Protein AF-A0A7J6T6U2-F1 (afdb_monomer_lite)

Radius of gyration: 21.39 Å; chains: 1; bounding box: 54×44×53 Å

Organism: Perkinsus olseni (NCBI:txid32597)

Structure (mmCIF, N/CA/C/O backbone):
data_AF-A0A7J6T6U2-F1
#
_entry.id   AF-A0A7J6T6U2-F1
#
loop_
_atom_site.group_PDB
_atom_site.id
_atom_site.type_symbol
_atom_site.label_atom_id
_atom_site.label_alt_id
_atom_site.label_comp_id
_atom_site.label_asym_id
_atom_site.label_entity_id
_atom_site.label_seq_id
_atom_site.pdbx_PDB_ins_code
_atom_site.Cartn_x
_atom_site.Cartn_y
_atom_site.Cartn_z
_atom_site.occupancy
_atom_site.B_iso_or_equiv
_atom_site.auth_seq_id
_atom_site.auth_comp_id
_atom_site.auth_asym_id
_atom_site.auth_atom_id
_atom_site.pdbx_PDB_model_num
ATOM 1 N N . GLY A 1 1 ? 20.648 7.094 -21.012 1.00 34.91 1 GLY A N 1
ATOM 2 C CA . GLY A 1 1 ? 20.828 7.664 -19.663 1.00 34.91 1 GLY A CA 1
ATOM 3 C C . GLY A 1 1 ? 20.315 6.661 -18.660 1.00 34.91 1 GLY A C 1
ATOM 4 O O . GLY A 1 1 ? 19.254 6.102 -18.899 1.00 34.91 1 GLY A O 1
ATOM 5 N N . ILE A 1 2 ? 21.093 6.354 -17.624 1.00 36.03 2 ILE A N 1
ATOM 6 C CA . ILE A 1 2 ? 20.765 5.314 -16.641 1.00 36.03 2 ILE A CA 1
ATOM 7 C C . ILE A 1 2 ? 19.551 5.782 -15.831 1.00 36.03 2 ILE A C 1
ATOM 9 O O . ILE A 1 2 ? 19.594 6.845 -15.214 1.00 36.03 2 ILE A O 1
ATOM 13 N N . SER A 1 3 ? 18.465 5.008 -15.882 1.00 47.00 3 SER A N 1
ATOM 14 C CA . SER A 1 3 ? 17.271 5.208 -15.058 1.00 47.00 3 SER A CA 1
ATOM 15 C C . SER A 1 3 ? 17.678 5.265 -13.586 1.00 47.00 3 SER A C 1
ATOM 17 O O . SER A 1 3 ? 18.299 4.328 -13.084 1.00 47.00 3 SER A O 1
ATOM 19 N N . VAL A 1 4 ? 17.339 6.358 -12.899 1.00 52.88 4 VAL A N 1
ATOM 20 C CA . VAL A 1 4 ? 17.554 6.511 -11.455 1.00 52.88 4 VAL A CA 1
ATOM 21 C C . VAL A 1 4 ? 16.692 5.465 -10.749 1.00 52.88 4 VAL A C 1
ATOM 23 O O . VAL A 1 4 ? 15.473 5.596 -10.675 1.00 52.88 4 VAL A O 1
ATOM 26 N N . MET A 1 5 ? 17.319 4.380 -10.303 1.00 59.22 5 MET A N 1
ATOM 27 C CA . MET A 1 5 ? 16.681 3.359 -9.476 1.00 59.22 5 MET A CA 1
ATOM 28 C C . MET A 1 5 ? 16.641 3.837 -8.011 1.00 59.22 5 MET A C 1
ATOM 30 O O . MET A 1 5 ? 17.634 4.403 -7.548 1.00 59.22 5 MET A O 1
ATOM 34 N N . PRO A 1 6 ? 15.544 3.601 -7.266 1.00 71.06 6 PRO A N 1
ATOM 35 C CA . PRO A 1 6 ? 14.300 2.981 -7.720 1.00 71.06 6 PRO A CA 1
ATOM 36 C C . PRO A 1 6 ? 13.427 3.911 -8.562 1.00 71.06 6 PRO A C 1
ATOM 38 O O . PRO A 1 6 ? 13.258 5.094 -8.253 1.00 71.06 6 PRO A O 1
ATOM 41 N N . PHE A 1 7 ? 12.736 3.324 -9.539 1.00 75.38 7 PHE A N 1
ATOM 42 C CA . PHE A 1 7 ? 11.584 3.993 -10.133 1.00 75.38 7 PHE A CA 1
ATOM 43 C C . PHE A 1 7 ? 10.516 4.209 -9.053 1.00 75.38 7 PHE A C 1
ATOM 45 O O . PHE A 1 7 ? 10.115 3.265 -8.372 1.00 75.38 7 PHE A O 1
ATOM 52 N N . THR A 1 8 ? 10.035 5.441 -8.908 1.00 82.38 8 THR A N 1
ATOM 53 C CA . THR A 1 8 ? 9.029 5.800 -7.903 1.00 82.38 8 THR A CA 1
ATOM 54 C C . THR A 1 8 ? 7.764 6.292 -8.586 1.00 82.38 8 THR A C 1
ATOM 56 O O . THR A 1 8 ? 7.797 7.254 -9.354 1.00 82.38 8 THR A O 1
ATOM 59 N N . GLU A 1 9 ? 6.635 5.642 -8.308 1.00 83.19 9 GLU A N 1
ATOM 60 C CA . GLU A 1 9 ? 5.347 6.111 -8.797 1.00 83.19 9 GLU A CA 1
ATOM 61 C C . GLU A 1 9 ? 4.959 7.452 -8.158 1.00 83.19 9 GLU A C 1
ATOM 63 O O . GLU A 1 9 ? 5.194 7.677 -6.966 1.00 83.19 9 GLU A O 1
ATOM 68 N N . PRO A 1 10 ? 4.329 8.358 -8.927 1.00 83.94 10 PRO A N 1
ATOM 69 C CA . PRO A 1 10 ? 3.865 9.622 -8.386 1.00 83.94 10 PRO A CA 1
ATOM 70 C C . PRO A 1 10 ? 2.787 9.380 -7.329 1.00 83.94 10 PRO A C 1
ATOM 72 O O . PRO A 1 10 ? 1.773 8.717 -7.568 1.00 83.94 10 PRO A O 1
ATOM 75 N N . ARG A 1 11 ? 2.986 9.983 -6.158 1.00 86.62 11 ARG A N 1
ATOM 76 C CA . ARG A 1 11 ? 2.027 9.922 -5.060 1.00 86.62 11 ARG A CA 1
ATOM 77 C C . ARG A 1 11 ? 0.761 10.705 -5.419 1.00 86.62 11 ARG A C 1
ATOM 79 O O . ARG A 1 11 ? 0.813 11.881 -5.778 1.00 86.62 11 ARG A O 1
ATOM 86 N N . ARG A 1 12 ? -0.402 10.072 -5.284 1.00 88.25 12 ARG A N 1
ATOM 87 C CA . ARG A 1 12 ? -1.716 10.707 -5.431 1.00 88.25 12 ARG A CA 1
ATOM 88 C C . ARG A 1 12 ? -1.906 11.727 -4.311 1.00 88.25 12 ARG A C 1
ATOM 90 O O . ARG A 1 12 ? -1.515 11.487 -3.168 1.00 88.25 12 ARG A O 1
ATOM 97 N N . LYS A 1 13 ? -2.576 12.841 -4.613 1.00 89.81 13 LYS A N 1
ATOM 98 C CA . LYS A 1 13 ? -2.992 13.809 -3.589 1.00 89.81 13 LYS A CA 1
ATOM 99 C C . LYS A 1 13 ? -3.965 13.135 -2.614 1.00 89.81 13 LYS A C 1
ATOM 101 O O . LYS A 1 13 ? -4.905 12.457 -3.032 1.00 89.81 13 LYS A O 1
ATOM 106 N N . ARG A 1 14 ? -3.726 13.298 -1.311 1.00 90.81 14 ARG A N 1
ATOM 107 C CA . ARG A 1 14 ? -4.543 12.736 -0.224 1.00 90.81 14 ARG A CA 1
ATOM 108 C C . ARG A 1 14 ? -4.785 13.801 0.832 1.00 90.81 14 ARG A C 1
ATOM 110 O O . ARG A 1 14 ? -3.904 14.611 1.085 1.00 90.81 14 ARG A O 1
ATOM 117 N N . ASN A 1 15 ? -5.952 13.760 1.469 1.00 91.38 15 ASN A N 1
ATOM 118 C CA . ASN A 1 15 ? -6.164 14.494 2.711 1.00 91.38 15 ASN A CA 1
ATOM 119 C C . ASN A 1 15 ? -5.543 13.730 3.894 1.00 91.38 15 ASN A C 1
ATOM 121 O O . ASN A 1 15 ? -5.267 12.528 3.808 1.00 91.38 15 ASN A O 1
ATOM 125 N N . ARG A 1 16 ? -5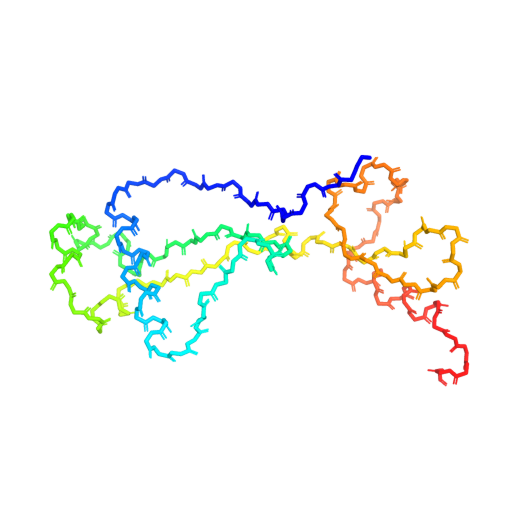.358 14.429 5.015 1.00 92.12 16 ARG A N 1
ATOM 126 C CA . ARG A 1 16 ? -4.715 13.885 6.216 1.00 92.12 16 ARG A CA 1
ATOM 127 C C . ARG A 1 16 ? -5.426 12.648 6.774 1.00 92.12 16 ARG A C 1
ATOM 129 O O . ARG A 1 16 ? -4.778 11.671 7.130 1.00 92.12 16 ARG A O 1
ATOM 136 N N . THR A 1 17 ? -6.756 12.651 6.762 1.00 92.44 17 THR A N 1
ATOM 137 C CA . THR A 1 17 ? -7.605 11.518 7.158 1.00 92.44 17 THR A CA 1
ATOM 138 C C . THR A 1 17 ? -7.229 10.228 6.416 1.00 92.44 17 THR A C 1
ATOM 140 O O . THR A 1 17 ? -7.027 9.183 7.033 1.00 92.44 17 THR A O 1
ATOM 143 N N . ARG A 1 18 ? -7.052 10.291 5.087 1.00 92.50 18 ARG A N 1
ATOM 144 C CA . ARG A 1 18 ? -6.645 9.124 4.285 1.00 92.50 18 ARG A CA 1
ATOM 145 C C . ARG A 1 18 ? -5.212 8.686 4.564 1.00 92.50 18 ARG A C 1
ATOM 147 O O . ARG A 1 18 ? -4.938 7.492 4.497 1.00 92.50 18 ARG A O 1
ATOM 154 N N . GLU A 1 19 ? -4.303 9.614 4.852 1.00 94.50 19 GLU A N 1
ATOM 155 C CA . GLU A 1 19 ? -2.930 9.265 5.239 1.00 94.50 19 GLU A CA 1
ATOM 156 C C . GLU A 1 19 ? -2.905 8.465 6.542 1.00 94.50 19 GLU A C 1
ATOM 158 O O . GLU A 1 19 ? -2.258 7.421 6.603 1.00 94.50 19 GLU A O 1
ATOM 163 N N . ILE A 1 20 ? -3.663 8.911 7.548 1.00 95.12 20 ILE A N 1
ATOM 164 C CA . ILE A 1 20 ? -3.779 8.230 8.843 1.00 95.12 20 ILE A CA 1
ATOM 165 C C . ILE A 1 20 ? -4.368 6.828 8.654 1.00 95.12 20 ILE A C 1
ATOM 167 O O . ILE A 1 20 ? -3.820 5.859 9.177 1.00 95.12 20 ILE A O 1
ATOM 171 N N . ALA A 1 21 ? -5.431 6.692 7.854 1.00 95.19 21 ALA A N 1
ATOM 172 C CA . ALA A 1 21 ? -6.041 5.393 7.564 1.00 95.19 21 ALA A CA 1
ATOM 173 C C . ALA A 1 21 ? -5.060 4.414 6.897 1.00 95.19 21 ALA A C 1
ATOM 175 O O . ALA A 1 21 ? -4.994 3.243 7.278 1.00 95.19 21 ALA A O 1
ATOM 176 N N . ILE A 1 22 ? -4.278 4.889 5.918 1.00 95.62 22 ILE A N 1
ATOM 177 C CA . ILE A 1 22 ? -3.232 4.086 5.268 1.00 95.62 22 ILE A CA 1
ATOM 178 C C . ILE A 1 22 ? -2.196 3.650 6.298 1.00 95.62 22 ILE A C 1
ATOM 180 O O . ILE A 1 22 ? -1.896 2.461 6.381 1.00 95.62 22 ILE A O 1
ATOM 184 N N . HIS A 1 23 ? -1.684 4.592 7.092 1.00 94.81 23 HIS A N 1
ATOM 185 C CA . HIS A 1 23 ? -0.677 4.314 8.107 1.00 94.81 23 HIS A CA 1
ATOM 186 C C . HIS A 1 23 ? -1.167 3.266 9.113 1.00 94.81 23 HIS A C 1
ATOM 188 O O . HIS A 1 23 ? -0.536 2.222 9.254 1.00 94.81 23 HIS A O 1
ATOM 194 N N . ARG A 1 24 ? -2.339 3.478 9.735 1.00 95.56 24 ARG A N 1
ATOM 195 C CA . ARG A 1 24 ? -2.950 2.520 10.677 1.0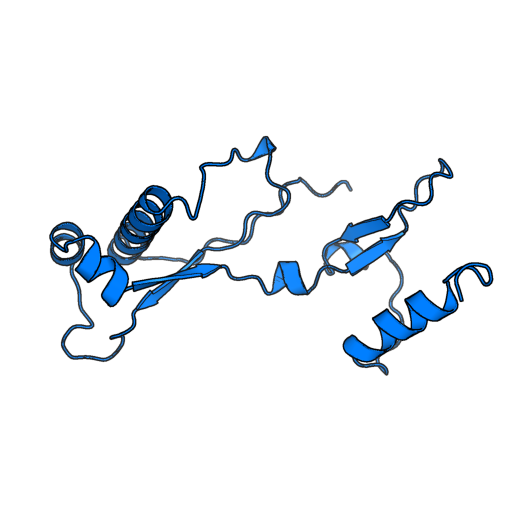0 95.56 24 ARG A CA 1
ATOM 196 C C . ARG A 1 24 ? -3.090 1.140 10.033 1.00 95.56 24 ARG A C 1
ATOM 198 O O . ARG A 1 24 ? -2.674 0.144 10.617 1.00 95.56 24 ARG A O 1
ATOM 205 N N . ARG A 1 25 ? -3.604 1.059 8.799 1.00 95.50 25 ARG A N 1
ATOM 206 C CA . ARG A 1 25 ? -3.786 -0.231 8.118 1.00 95.50 25 ARG A CA 1
ATOM 207 C C . ARG A 1 25 ? -2.461 -0.933 7.804 1.00 95.50 25 ARG A C 1
ATOM 209 O O . ARG A 1 25 ? -2.424 -2.165 7.882 1.00 95.50 25 ARG A O 1
ATOM 216 N N . LEU A 1 26 ? -1.413 -0.188 7.449 1.00 94.25 26 LEU A N 1
ATOM 217 C CA . LEU A 1 26 ? -0.067 -0.725 7.235 1.00 94.25 26 LEU A CA 1
ATOM 218 C C . LEU A 1 26 ? 0.548 -1.230 8.544 1.00 94.25 26 LEU A C 1
ATOM 220 O O . LEU A 1 26 ? 1.079 -2.336 8.542 1.00 94.25 26 LEU A O 1
ATOM 224 N N . CYS A 1 27 ? 0.401 -0.501 9.656 1.00 93.56 27 CYS A N 1
ATOM 225 C CA . CYS A 1 27 ? 0.832 -0.960 10.982 1.00 93.56 27 CYS A CA 1
ATOM 226 C C . CYS A 1 27 ? 0.166 -2.287 11.362 1.00 93.56 27 CYS A C 1
ATOM 228 O O . CYS A 1 27 ? 0.860 -3.235 11.715 1.00 93.56 27 CYS A O 1
ATOM 230 N N . VAL A 1 28 ? -1.157 -2.401 11.187 1.00 94.31 28 VAL A N 1
ATOM 231 C CA . VAL A 1 28 ? -1.882 -3.663 11.427 1.00 94.31 28 VAL A CA 1
ATOM 232 C C . VAL A 1 28 ? -1.303 -4.803 10.582 1.00 94.31 28 VAL A C 1
ATOM 234 O O . VAL A 1 28 ? -1.083 -5.900 11.079 1.00 94.31 28 VAL A O 1
ATOM 237 N N . ALA A 1 29 ? -1.019 -4.566 9.297 1.00 92.38 29 ALA A N 1
ATOM 238 C CA . ALA A 1 29 ? -0.448 -5.601 8.432 1.00 92.38 29 ALA A CA 1
ATOM 239 C C . ALA A 1 29 ? 1.009 -5.961 8.779 1.00 92.38 29 ALA A C 1
ATOM 241 O O . ALA A 1 29 ? 1.401 -7.117 8.619 1.00 92.38 29 ALA A O 1
ATOM 242 N N . ALA A 1 30 ? 1.804 -4.996 9.244 1.00 92.56 30 ALA A N 1
ATOM 243 C CA . ALA A 1 30 ? 3.159 -5.236 9.731 1.00 92.56 30 ALA A CA 1
ATOM 244 C C . ALA A 1 30 ? 3.140 -6.082 11.015 1.00 92.56 30 ALA A C 1
ATOM 246 O O . ALA A 1 30 ? 3.891 -7.049 11.114 1.00 92.56 30 ALA A O 1
ATOM 247 N N . ASN A 1 31 ? 2.212 -5.799 11.937 1.00 92.62 31 ASN A N 1
ATOM 248 C CA . ASN A 1 31 ? 1.989 -6.603 13.144 1.00 92.62 31 ASN A CA 1
ATOM 249 C C . ASN A 1 31 ? 1.553 -8.040 12.802 1.00 92.62 31 ASN A C 1
ATOM 251 O O . ASN A 1 31 ? 1.996 -8.994 13.433 1.00 92.62 31 ASN A O 1
ATOM 255 N N . GLU A 1 32 ? 0.760 -8.215 11.739 1.00 92.88 32 GLU A N 1
ATOM 256 C CA . GLU A 1 32 ? 0.407 -9.527 11.168 1.00 92.88 32 GLU A CA 1
ATOM 257 C C . GLU A 1 32 ? 1.565 -10.200 10.391 1.00 92.88 32 GLU A C 1
ATOM 259 O O . GLU A 1 32 ? 1.350 -11.227 9.748 1.00 92.88 32 GLU A O 1
ATOM 264 N N . LYS A 1 33 ? 2.781 -9.631 10.404 1.00 93.00 33 LYS A N 1
ATOM 265 C CA . LYS A 1 33 ? 3.978 -10.114 9.686 1.00 93.00 33 LYS A CA 1
ATOM 266 C C . LYS A 1 33 ? 3.804 -10.243 8.165 1.00 93.00 33 LYS A C 1
ATOM 268 O O . LYS A 1 33 ? 4.518 -11.003 7.517 1.00 93.00 33 LYS A O 1
ATOM 273 N N . LYS A 1 34 ? 2.877 -9.486 7.569 1.00 89.75 34 LYS A N 1
ATOM 274 C CA . LYS A 1 34 ? 2.648 -9.480 6.109 1.00 89.75 34 LYS A CA 1
ATOM 275 C C . LYS A 1 34 ? 3.621 -8.580 5.360 1.00 89.75 34 LYS A C 1
ATOM 277 O O . LYS A 1 34 ? 3.858 -8.788 4.175 1.00 89.75 34 LYS A O 1
ATOM 282 N N . PHE A 1 35 ? 4.159 -7.575 6.045 1.00 87.62 35 PHE A N 1
ATOM 283 C CA . PHE A 1 35 ? 5.102 -6.611 5.495 1.00 87.62 35 PHE A CA 1
ATOM 284 C C . PHE A 1 35 ? 6.295 -6.450 6.428 1.00 87.62 35 PHE A C 1
ATOM 286 O O . PHE A 1 35 ? 6.177 -6.627 7.639 1.00 87.62 35 PHE A O 1
ATOM 293 N N . ARG A 1 36 ? 7.426 -6.049 5.851 1.00 86.69 36 ARG A N 1
ATOM 294 C CA . ARG A 1 36 ? 8.605 -5.587 6.583 1.00 86.69 36 ARG A CA 1
ATOM 295 C C . ARG A 1 36 ? 8.980 -4.192 6.105 1.00 86.69 36 ARG A C 1
ATOM 297 O O . ARG A 1 36 ? 8.690 -3.837 4.962 1.00 86.69 36 ARG A O 1
ATOM 304 N N . ALA A 1 37 ? 9.644 -3.429 6.964 1.00 85.75 37 ALA A N 1
ATOM 305 C CA . ALA A 1 37 ? 10.296 -2.204 6.532 1.00 85.75 37 ALA A CA 1
ATOM 306 C C . ALA A 1 37 ? 11.385 -2.539 5.498 1.00 85.75 37 ALA A C 1
ATOM 308 O O . ALA A 1 37 ? 12.082 -3.546 5.629 1.00 85.75 37 ALA A O 1
ATOM 309 N N . ALA A 1 38 ? 11.498 -1.703 4.472 1.00 85.62 38 ALA A N 1
ATOM 310 C CA . ALA A 1 38 ? 12.538 -1.778 3.456 1.00 85.62 38 ALA A CA 1
ATOM 311 C C . ALA A 1 38 ? 13.134 -0.384 3.272 1.00 85.62 38 ALA A C 1
ATOM 313 O O . ALA A 1 38 ? 12.433 0.624 3.418 1.00 85.62 38 ALA A O 1
ATOM 314 N N . THR A 1 39 ? 14.422 -0.320 2.958 1.00 84.88 39 THR A N 1
ATOM 315 C CA . THR A 1 39 ? 15.088 0.943 2.644 1.00 84.88 39 THR A CA 1
ATOM 316 C C . THR A 1 39 ? 14.947 1.271 1.159 1.00 84.88 39 THR A C 1
ATOM 318 O O . THR A 1 39 ? 14.802 0.388 0.316 1.00 84.88 39 THR A O 1
ATOM 321 N N . VAL A 1 40 ? 15.036 2.557 0.805 1.00 80.94 40 VAL A N 1
ATOM 322 C CA . VAL A 1 40 ? 14.988 2.999 -0.605 1.00 80.94 40 VAL A CA 1
ATOM 323 C C . VAL A 1 40 ? 16.119 2.373 -1.429 1.00 80.94 40 VAL A C 1
ATOM 325 O O . VAL A 1 40 ? 15.931 2.089 -2.606 1.00 80.94 40 VAL A O 1
ATOM 328 N N . LYS A 1 41 ? 17.272 2.104 -0.803 1.00 79.75 41 LYS A N 1
ATOM 329 C CA . LYS A 1 41 ? 18.442 1.494 -1.451 1.00 79.75 41 LYS A CA 1
ATOM 330 C C . LYS A 1 41 ? 18.209 0.041 -1.875 1.00 79.75 41 LYS A C 1
ATOM 332 O O . LYS A 1 41 ? 18.861 -0.428 -2.798 1.00 79.75 41 LYS A O 1
ATOM 337 N N . GLU A 1 42 ? 17.301 -0.659 -1.204 1.00 78.94 42 GLU A N 1
ATOM 338 C CA . GLU A 1 42 ? 16.946 -2.051 -1.506 1.00 78.94 42 GLU A CA 1
ATOM 339 C C . GLU A 1 42 ? 15.798 -2.150 -2.520 1.00 78.94 42 GLU A C 1
ATOM 341 O O . GLU A 1 42 ? 15.487 -3.238 -3.007 1.00 78.94 42 GLU A O 1
ATOM 346 N N . ALA A 1 43 ? 15.135 -1.033 -2.825 1.00 79.25 43 ALA A N 1
ATOM 347 C CA . ALA A 1 43 ? 13.991 -1.018 -3.716 1.00 79.25 43 ALA A CA 1
ATOM 348 C C . ALA A 1 43 ? 14.435 -0.908 -5.181 1.00 79.25 43 ALA A C 1
ATOM 350 O O . ALA A 1 43 ? 15.292 -0.103 -5.534 1.00 79.25 43 ALA A O 1
ATOM 351 N N . MET A 1 44 ? 13.784 -1.682 -6.053 1.00 76.88 44 MET A N 1
ATOM 352 C CA . MET A 1 44 ? 13.840 -1.480 -7.508 1.00 76.88 44 MET A CA 1
ATOM 353 C C . MET A 1 44 ? 12.679 -0.602 -7.994 1.00 76.88 44 MET A C 1
ATOM 355 O O . MET A 1 44 ? 12.833 0.202 -8.911 1.00 76.88 44 MET A O 1
ATOM 359 N N . VAL A 1 45 ? 11.512 -0.743 -7.357 1.00 80.12 45 VAL A N 1
ATOM 360 C CA . VAL A 1 45 ? 10.280 -0.023 -7.690 1.00 80.12 45 VAL A CA 1
ATOM 361 C C . VAL A 1 45 ? 9.555 0.359 -6.405 1.00 80.12 45 VAL A C 1
ATOM 363 O O . VAL A 1 45 ? 9.340 -0.482 -5.532 1.00 80.12 45 VAL A O 1
ATOM 366 N N . ILE A 1 46 ? 9.132 1.616 -6.310 1.00 87.81 46 ILE A N 1
ATOM 367 C CA . ILE A 1 46 ? 8.257 2.124 -5.255 1.00 87.81 46 ILE A CA 1
ATOM 368 C C . ILE A 1 46 ? 6.888 2.383 -5.888 1.00 87.81 46 ILE A C 1
ATOM 370 O O . ILE A 1 46 ? 6.705 3.355 -6.618 1.00 87.81 46 ILE A O 1
ATOM 374 N N . ASN A 1 47 ? 5.939 1.481 -5.636 1.00 90.44 47 ASN A N 1
ATOM 375 C CA . ASN A 1 47 ? 4.574 1.590 -6.157 1.00 90.44 47 ASN A CA 1
ATOM 376 C C . ASN A 1 47 ? 3.717 2.503 -5.282 1.00 90.44 47 ASN A C 1
ATOM 378 O O . ASN A 1 47 ? 3.909 2.583 -4.065 1.00 90.44 47 ASN A O 1
ATOM 382 N N . GLU A 1 48 ? 2.720 3.137 -5.892 1.00 91.50 48 GLU A N 1
ATOM 383 C CA . GLU A 1 48 ? 1.795 3.974 -5.154 1.00 91.50 48 GLU A CA 1
ATOM 384 C C . GLU A 1 48 ? 0.830 3.134 -4.308 1.00 91.50 48 GLU A C 1
A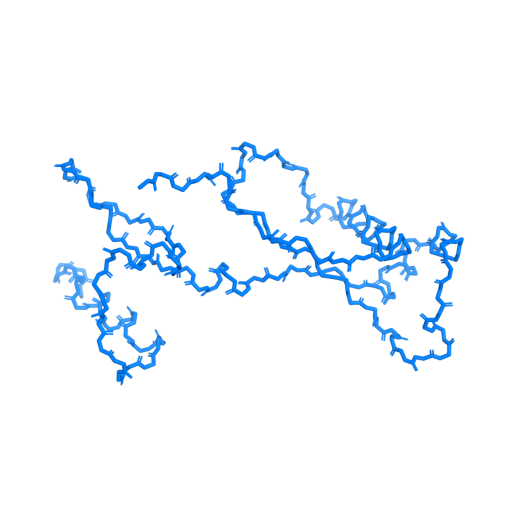TOM 386 O O . GLU A 1 48 ? 0.219 2.162 -4.760 1.00 91.50 48 GLU A O 1
ATOM 391 N N . VAL A 1 49 ? 0.631 3.567 -3.066 1.00 93.25 49 VAL A N 1
ATOM 392 C CA . VAL A 1 49 ? -0.306 2.940 -2.135 1.00 93.25 49 VAL A CA 1
ATOM 393 C C . VAL A 1 49 ? -1.712 3.456 -2.403 1.00 93.25 49 VAL A C 1
ATOM 395 O O . VAL A 1 49 ? -1.942 4.654 -2.433 1.00 93.25 49 VAL A O 1
ATOM 398 N N . VAL A 1 50 ? -2.700 2.581 -2.533 1.00 92.50 50 VAL A N 1
ATOM 399 C CA . VAL A 1 50 ? -4.102 2.943 -2.755 1.00 92.50 50 VAL A CA 1
ATOM 400 C C . VAL A 1 50 ? -4.941 2.500 -1.562 1.00 92.50 50 VAL A C 1
ATOM 402 O O . VAL A 1 50 ? -4.935 1.336 -1.172 1.00 92.50 50 VAL A O 1
ATOM 405 N N . LEU A 1 51 ? -5.683 3.445 -0.983 1.00 93.88 51 LEU A N 1
ATOM 406 C CA . LEU A 1 51 ? -6.660 3.171 0.068 1.00 93.88 51 LEU A CA 1
ATOM 407 C C . LEU A 1 51 ? -8.035 2.934 -0.552 1.00 93.88 51 LEU A C 1
ATOM 409 O O . LEU A 1 51 ? -8.568 3.828 -1.216 1.00 93.88 51 LEU A O 1
ATOM 413 N N . VAL A 1 52 ? -8.613 1.778 -0.260 1.00 93.25 52 VAL A N 1
ATOM 414 C CA . VAL A 1 52 ? -10.000 1.425 -0.543 1.00 93.25 52 VAL A CA 1
ATOM 415 C C . VAL A 1 52 ? -10.784 1.501 0.762 1.00 93.25 52 VAL A C 1
ATOM 417 O O . VAL A 1 52 ? -10.491 0.781 1.719 1.00 93.25 52 VAL A O 1
ATOM 420 N N . ASP A 1 53 ? -11.778 2.382 0.790 1.00 92.69 53 ASP A N 1
ATOM 421 C CA . ASP A 1 53 ? -12.774 2.439 1.852 1.00 92.69 53 ASP A CA 1
ATOM 422 C C . ASP A 1 53 ? -13.972 1.564 1.451 1.00 92.69 53 ASP A C 1
ATOM 424 O O . ASP A 1 53 ? -14.649 1.852 0.464 1.00 92.69 53 ASP A O 1
ATOM 428 N N . LYS A 1 54 ? -14.234 0.494 2.212 1.00 92.50 54 LYS A N 1
ATOM 429 C CA . LYS A 1 54 ? -15.310 -0.458 1.908 1.00 92.50 54 LYS A CA 1
ATOM 430 C C . LYS A 1 54 ? -16.716 0.083 2.164 1.00 92.50 54 LYS A C 1
ATOM 432 O O . LYS A 1 54 ? -17.656 -0.512 1.652 1.00 92.50 54 LYS A O 1
ATOM 437 N N . LYS A 1 55 ? -16.883 1.167 2.934 1.00 88.25 55 LYS A N 1
ATOM 438 C CA . LYS A 1 55 ? -18.188 1.845 3.050 1.00 88.25 55 LYS A CA 1
ATOM 439 C C . LYS A 1 55 ? -18.193 3.245 2.432 1.00 88.25 55 LYS A C 1
ATOM 441 O O . LYS A 1 55 ? -18.942 4.123 2.879 1.00 88.25 55 LYS A O 1
ATOM 446 N N . ALA A 1 56 ? -17.372 3.459 1.402 1.00 80.94 56 ALA A N 1
ATOM 447 C CA . ALA A 1 56 ? -17.478 4.647 0.563 1.00 80.94 56 ALA A CA 1
ATOM 448 C C . ALA A 1 56 ? -18.927 4.801 0.054 1.00 80.94 56 ALA A C 1
ATOM 450 O O . ALA A 1 56 ? -19.506 3.846 -0.455 1.00 80.94 56 ALA A O 1
ATOM 451 N N . GLY A 1 57 ? -19.520 5.984 0.240 1.00 77.81 57 GLY A N 1
ATOM 452 C CA . GLY A 1 57 ? -20.912 6.268 -0.135 1.00 77.81 57 GLY A CA 1
ATOM 453 C C . GLY A 1 57 ? -21.985 5.836 0.876 1.00 77.81 57 GLY A C 1
ATOM 454 O O . GLY A 1 57 ? -23.161 6.084 0.636 1.00 77.81 57 GLY A O 1
ATOM 455 N N . SER A 1 58 ? -21.619 5.224 2.009 1.00 81.06 58 SER A N 1
ATOM 456 C CA . SER A 1 58 ? -22.565 5.001 3.117 1.00 81.06 58 SER A CA 1
ATOM 457 C C . SER A 1 58 ? -22.729 6.254 3.986 1.00 81.06 58 SER A C 1
ATOM 459 O O . SER A 1 58 ? -21.893 7.151 3.934 1.00 81.06 58 SER A O 1
ATOM 461 N N . LYS A 1 59 ? -23.745 6.293 4.860 1.00 72.38 59 LYS A N 1
ATOM 462 C CA . LYS A 1 59 ? -23.876 7.358 5.879 1.00 72.38 59 LYS A CA 1
ATOM 463 C C . LYS A 1 59 ? -22.614 7.498 6.751 1.00 72.38 59 LYS A C 1
ATOM 465 O O . LYS A 1 59 ? -22.263 8.606 7.137 1.00 72.38 59 LYS A O 1
ATOM 470 N N . ASP A 1 60 ? -21.874 6.405 6.946 1.00 71.12 60 ASP A N 1
ATOM 471 C CA . ASP A 1 60 ? -20.596 6.368 7.666 1.00 71.12 60 ASP A CA 1
ATOM 472 C C . ASP A 1 60 ? -19.385 6.715 6.767 1.00 71.12 60 ASP A C 1
ATOM 474 O O . ASP A 1 60 ? -18.258 6.308 7.063 1.00 71.12 60 ASP A O 1
ATOM 478 N N . SER A 1 61 ? -19.561 7.331 5.591 1.00 75.12 61 SER A N 1
ATOM 479 C CA . SER A 1 61 ? -18.441 7.623 4.678 1.00 75.12 61 SER A CA 1
ATOM 480 C C . SER A 1 61 ? -17.593 8.811 5.118 1.00 75.12 61 SER A C 1
ATOM 482 O O . SER A 1 61 ? -16.432 8.912 4.727 1.00 75.12 61 SER A O 1
ATOM 484 N N . SER A 1 62 ? -18.167 9.718 5.907 1.00 81.44 62 SER A N 1
ATOM 485 C CA . SER A 1 62 ? -17.486 10.926 6.364 1.00 81.44 62 SER A CA 1
ATOM 486 C C . SER A 1 62 ? -16.850 10.697 7.730 1.00 81.44 62 SER A C 1
ATOM 488 O O . SER A 1 62 ? -17.449 11.003 8.754 1.00 81.44 62 SER A O 1
ATOM 490 N N . LEU A 1 63 ? -15.632 10.156 7.735 1.00 84.81 63 LEU A N 1
ATOM 491 C CA . LEU A 1 63 ? -14.824 10.029 8.947 1.00 84.81 63 LEU A CA 1
ATOM 492 C C . LEU A 1 63 ? -13.921 11.254 9.110 1.00 84.81 63 LEU A C 1
ATOM 494 O O . LEU A 1 63 ? -13.230 11.672 8.174 1.00 84.81 63 LEU A O 1
ATOM 498 N N . THR A 1 64 ? -13.898 11.810 10.313 1.00 90.56 64 THR A N 1
ATOM 499 C CA . THR A 1 64 ? -12.913 12.804 10.733 1.00 90.56 64 THR A CA 1
ATOM 500 C C . THR A 1 64 ? -11.577 12.130 11.051 1.00 90.56 64 THR A C 1
ATOM 502 O O . THR A 1 64 ? -11.449 10.905 11.076 1.00 90.56 64 THR A O 1
ATOM 505 N N . GLN A 1 65 ? -10.535 12.930 11.284 1.00 90.62 65 GLN A N 1
ATOM 506 C CA . GLN A 1 65 ? -9.248 12.390 11.732 1.00 90.62 65 GLN A CA 1
ATOM 507 C C . GLN A 1 65 ? -9.377 11.702 13.097 1.00 90.62 65 GLN A C 1
ATOM 509 O O . GLN A 1 65 ? -8.833 10.614 13.276 1.00 90.62 65 GLN A O 1
ATOM 514 N N . SER A 1 66 ? -10.127 12.309 14.022 1.00 90.88 66 SER A N 1
ATOM 515 C CA . SER A 1 66 ? -10.358 11.779 15.367 1.00 90.88 66 SER A CA 1
ATOM 516 C C . SER A 1 66 ? -11.048 10.420 15.335 1.00 90.88 66 SER A C 1
ATOM 518 O O . SER A 1 66 ? -10.622 9.522 16.056 1.00 90.88 66 SER A O 1
ATOM 520 N N . ASP A 1 67 ? -12.030 10.237 14.444 1.00 91.88 67 ASP A N 1
ATOM 521 C CA . ASP A 1 67 ? -12.735 8.957 14.294 1.00 91.88 67 ASP A CA 1
ATOM 522 C C . ASP A 1 67 ? -11.777 7.830 13.900 1.00 91.88 67 ASP A C 1
ATOM 524 O O . ASP A 1 67 ? -11.831 6.735 14.441 1.00 91.88 67 ASP A O 1
ATOM 528 N N . ILE A 1 68 ? -10.850 8.087 12.974 1.00 92.81 68 ILE A N 1
ATOM 529 C CA . ILE A 1 68 ? -9.906 7.056 12.514 1.00 92.81 68 ILE A CA 1
ATOM 530 C C . ILE A 1 68 ? -8.858 6.745 13.582 1.00 92.81 68 ILE A C 1
ATOM 532 O O . ILE A 1 68 ? -8.424 5.598 13.706 1.00 92.81 68 ILE A O 1
ATOM 536 N N . CYS A 1 69 ? -8.438 7.753 14.347 1.00 91.94 69 CYS A N 1
ATOM 537 C CA . CYS A 1 69 ? -7.493 7.571 15.444 1.00 91.94 69 CYS A CA 1
ATOM 538 C C . CYS A 1 69 ? -8.083 6.746 16.596 1.00 91.94 69 CYS A C 1
ATOM 540 O O . CYS A 1 69 ? -7.333 6.015 17.236 1.00 91.94 69 CYS A O 1
ATOM 542 N N . SER A 1 70 ? -9.394 6.835 16.844 1.00 94.38 70 SER A N 1
ATOM 543 C CA . SER A 1 70 ? -10.071 6.090 17.913 1.00 94.38 70 SER A CA 1
ATOM 544 C C . SER A 1 70 ? -10.486 4.666 17.521 1.00 94.38 70 SER A C 1
ATOM 546 O O . SER A 1 70 ? -10.787 3.861 18.399 1.00 94.38 70 SER A O 1
ATOM 548 N N . MET A 1 71 ? -10.479 4.324 16.228 1.00 95.19 71 MET A N 1
ATOM 549 C CA . MET A 1 71 ? -10.822 2.978 15.760 1.00 95.19 71 MET A CA 1
ATOM 550 C C . MET A 1 71 ? -9.828 1.915 16.245 1.00 95.19 71 MET A C 1
ATOM 552 O O . MET A 1 71 ? -8.612 2.091 16.123 1.00 95.19 71 MET A O 1
ATOM 556 N N . SER A 1 72 ? -10.346 0.759 16.668 1.00 96.50 72 SER A N 1
ATOM 557 C CA . SER A 1 72 ? -9.542 -0.439 16.938 1.00 96.50 72 SER A CA 1
ATOM 558 C C . SER A 1 72 ? -8.913 -1.004 15.658 1.00 96.50 72 SER A C 1
ATOM 560 O O . SER A 1 72 ? -9.338 -0.707 14.535 1.00 96.50 72 SER A O 1
ATOM 562 N N . ASP A 1 73 ? -7.902 -1.857 15.805 1.00 95.31 73 ASP A N 1
ATOM 563 C CA . ASP A 1 73 ? -7.212 -2.477 14.671 1.00 95.31 73 ASP A CA 1
ATOM 564 C C . ASP A 1 73 ? -8.155 -3.380 13.846 1.00 95.31 73 ASP A C 1
ATOM 566 O O . ASP A 1 73 ? -8.099 -3.391 12.610 1.00 95.31 73 ASP A O 1
ATOM 570 N N . GLU A 1 74 ? -9.098 -4.062 14.501 1.00 95.94 74 GLU A N 1
ATOM 571 C CA . GLU A 1 74 ? -10.161 -4.859 13.878 1.00 95.94 74 GLU A CA 1
ATOM 572 C C . GLU A 1 74 ? -11.099 -3.976 13.057 1.00 95.94 74 GLU A C 1
ATOM 574 O O . GLU A 1 74 ? -11.418 -4.306 11.911 1.00 95.94 74 GLU A O 1
ATOM 579 N N . GLN A 1 75 ? -11.498 -2.823 13.603 1.00 95.50 75 GLN A N 1
ATOM 580 C CA . GLN A 1 75 ? -12.339 -1.856 12.899 1.00 95.50 75 GLN A CA 1
ATOM 581 C C . GLN A 1 75 ? -11.609 -1.283 11.677 1.00 95.50 75 GLN A C 1
ATOM 583 O O . GLN A 1 75 ? -12.190 -1.216 10.589 1.00 95.50 75 GLN A O 1
ATOM 588 N N . ILE A 1 76 ? -10.324 -0.930 11.813 1.00 95.56 76 ILE A N 1
ATOM 589 C CA . ILE A 1 76 ? -9.483 -0.461 10.702 1.00 95.56 76 ILE A CA 1
ATOM 590 C C . ILE A 1 76 ? -9.394 -1.528 9.604 1.00 95.56 76 ILE A C 1
ATOM 592 O O . ILE A 1 76 ? -9.571 -1.218 8.425 1.00 95.56 76 ILE A O 1
ATOM 596 N N . LYS A 1 77 ? -9.163 -2.794 9.966 1.00 94.75 77 LYS A N 1
ATOM 597 C CA . LYS A 1 77 ? -9.072 -3.923 9.024 1.00 94.75 77 LYS A CA 1
ATOM 598 C C . LYS A 1 77 ? -10.408 -4.236 8.342 1.00 94.75 77 LYS A C 1
ATOM 600 O O . LYS A 1 77 ? -10.439 -4.561 7.147 1.00 94.75 77 LYS A O 1
ATOM 605 N N . ALA A 1 78 ? -11.513 -4.139 9.078 1.00 94.19 78 ALA A N 1
ATOM 606 C CA . ALA A 1 78 ? -12.853 -4.340 8.546 1.00 94.19 78 ALA A CA 1
ATOM 607 C C . ALA A 1 78 ? -13.213 -3.237 7.544 1.00 94.19 78 ALA A C 1
ATOM 609 O O . ALA A 1 78 ? -13.679 -3.546 6.445 1.00 94.19 78 ALA A O 1
ATOM 610 N N . ARG A 1 79 ? -12.925 -1.974 7.880 1.00 93.88 79 ARG A N 1
ATOM 611 C CA . ARG A 1 79 ? -13.302 -0.793 7.095 1.00 93.88 79 ARG A CA 1
ATOM 612 C C . ARG A 1 79 ? -12.404 -0.539 5.887 1.00 93.88 79 ARG A C 1
ATOM 614 O O . ARG A 1 79 ? -12.907 -0.267 4.797 1.00 93.88 79 ARG A O 1
ATOM 621 N N . PHE A 1 80 ? -11.090 -0.626 6.069 1.00 95.25 80 PHE A N 1
ATOM 622 C CA . PHE A 1 80 ? -10.112 -0.190 5.080 1.00 95.25 80 PHE A CA 1
ATOM 623 C C . PHE A 1 80 ? -9.315 -1.350 4.496 1.00 95.25 80 PHE A C 1
ATOM 625 O O . PHE A 1 80 ? -8.875 -2.278 5.181 1.00 95.25 80 PHE A O 1
ATOM 632 N N . ARG A 1 81 ? -9.055 -1.258 3.195 1.00 94.44 81 ARG A N 1
ATOM 633 C CA . ARG A 1 81 ? -8.103 -2.112 2.491 1.00 94.44 81 ARG A CA 1
ATOM 634 C C . ARG A 1 81 ? -7.040 -1.228 1.856 1.00 94.44 81 ARG A C 1
ATOM 636 O O . ARG A 1 81 ? -7.356 -0.265 1.168 1.00 94.44 81 ARG A O 1
ATOM 643 N N . VAL A 1 82 ? -5.781 -1.578 2.080 1.00 94.19 82 VAL A N 1
ATOM 644 C CA . VAL A 1 82 ? -4.647 -0.972 1.385 1.00 94.19 82 VAL A CA 1
ATOM 645 C C . VAL A 1 82 ? -4.214 -1.911 0.262 1.00 94.19 82 VAL A C 1
ATOM 647 O O . VAL A 1 82 ? -4.100 -3.118 0.470 1.00 94.19 82 VAL A O 1
ATOM 650 N N . THR A 1 83 ? -4.025 -1.362 -0.933 1.00 92.69 83 THR A N 1
ATOM 651 C CA . THR A 1 83 ? -3.513 -2.054 -2.122 1.00 92.69 83 THR A CA 1
ATOM 652 C C . THR A 1 83 ? -2.385 -1.246 -2.751 1.00 92.69 83 THR A C 1
ATOM 654 O O . THR A 1 83 ? -2.154 -0.105 -2.361 1.00 92.69 83 THR A O 1
ATOM 657 N N . LEU A 1 84 ? -1.697 -1.817 -3.736 1.00 91.81 84 LEU A N 1
ATOM 658 C CA . LEU A 1 84 ? -0.700 -1.115 -4.541 1.00 91.81 84 LEU A CA 1
ATOM 659 C C . LEU A 1 84 ? -1.236 -0.916 -5.958 1.00 91.81 84 LEU A C 1
ATOM 661 O O . LEU A 1 84 ? -1.941 -1.783 -6.481 1.00 91.81 84 LEU A O 1
ATOM 665 N N . ASP A 1 85 ? -0.923 0.220 -6.568 1.00 89.12 85 ASP A N 1
ATOM 666 C CA . ASP A 1 85 ? -1.090 0.406 -8.006 1.00 89.12 85 ASP A CA 1
ATOM 667 C C . ASP A 1 85 ? 0.073 -0.294 -8.713 1.00 89.12 85 ASP A C 1
ATOM 669 O O . ASP A 1 85 ? 1.217 0.120 -8.602 1.00 89.12 85 ASP A O 1
ATOM 673 N N . LEU A 1 86 ? -0.210 -1.418 -9.371 1.00 88.56 86 LEU A N 1
ATOM 674 C CA . LEU A 1 86 ? 0.810 -2.233 -10.040 1.00 88.56 86 LEU A CA 1
ATOM 675 C C . LEU A 1 86 ? 0.766 -2.075 -11.559 1.00 88.56 86 LEU A C 1
ATOM 677 O O . LEU A 1 86 ? 1.420 -2.827 -12.273 1.00 88.56 86 LEU A O 1
ATOM 681 N N . ARG A 1 87 ? -0.014 -1.124 -12.093 1.00 83.88 87 ARG A N 1
ATOM 682 C CA . ARG A 1 87 ? -0.228 -1.011 -13.545 1.00 83.88 87 ARG A CA 1
ATOM 683 C C . ARG A 1 87 ? 1.074 -0.807 -14.313 1.00 83.88 87 ARG A C 1
ATOM 685 O O . ARG A 1 87 ? 1.223 -1.370 -15.392 1.00 83.88 87 ARG A O 1
ATOM 692 N N . ARG A 1 88 ? 2.017 -0.033 -13.765 1.00 77.31 88 ARG A N 1
ATOM 693 C CA . ARG A 1 88 ? 3.324 0.188 -14.402 1.00 77.31 88 ARG A CA 1
ATOM 694 C C . ARG A 1 88 ? 4.246 -1.013 -14.261 1.00 77.31 88 ARG A C 1
ATOM 696 O O . ARG A 1 88 ? 4.852 -1.404 -15.251 1.00 77.31 88 ARG A O 1
ATOM 703 N N . LEU A 1 89 ? 4.284 -1.629 -13.079 1.00 81.94 89 LEU A N 1
ATOM 704 C CA . LEU A 1 89 ? 5.013 -2.878 -12.851 1.00 81.94 89 LEU A CA 1
ATOM 705 C C . LEU A 1 89 ? 4.550 -3.969 -13.835 1.00 81.94 89 LEU A C 1
ATOM 707 O O . LEU A 1 89 ? 5.366 -4.603 -14.493 1.00 81.94 89 LEU A O 1
ATOM 711 N N . ASN A 1 90 ? 3.236 -4.114 -14.011 1.00 84.00 90 ASN A N 1
ATOM 712 C CA . ASN A 1 90 ? 2.623 -5.068 -14.939 1.00 84.00 90 ASN A CA 1
ATOM 713 C C . ASN A 1 90 ? 2.899 -4.746 -16.419 1.00 84.00 90 ASN A C 1
ATOM 715 O O . ASN A 1 90 ? 2.698 -5.599 -17.278 1.00 84.00 90 ASN A O 1
ATOM 719 N N . ALA A 1 91 ? 3.328 -3.520 -16.729 1.00 81.19 91 ALA A N 1
ATOM 720 C CA . ALA A 1 91 ? 3.687 -3.087 -18.076 1.00 81.19 91 ALA A CA 1
ATOM 721 C C . ALA A 1 91 ? 5.197 -3.177 -18.358 1.00 81.19 91 ALA A C 1
ATOM 723 O O . ALA A 1 91 ? 5.620 -2.810 -19.459 1.00 81.19 91 ALA A O 1
ATOM 724 N N . MET A 1 92 ? 6.010 -3.627 -17.393 1.00 78.50 92 MET A N 1
ATOM 725 C CA . MET A 1 92 ? 7.434 -3.867 -17.622 1.00 78.50 92 MET A CA 1
ATOM 726 C C . MET A 1 92 ? 7.628 -4.962 -18.669 1.00 78.50 92 MET A C 1
ATOM 728 O O . MET A 1 92 ? 6.851 -5.913 -18.759 1.00 78.50 92 MET A O 1
ATOM 732 N N . GLN A 1 93 ? 8.686 -4.824 -19.461 1.00 76.25 93 GLN A N 1
ATOM 733 C CA . GLN A 1 93 ? 9.069 -5.807 -20.465 1.00 76.25 93 GLN A CA 1
ATOM 734 C C . GLN A 1 93 ? 10.439 -6.372 -20.135 1.00 76.25 93 GLN A C 1
ATOM 736 O O . GLN A 1 93 ? 11.333 -5.651 -19.695 1.00 76.25 93 GLN A O 1
ATOM 741 N N . LEU A 1 94 ? 10.589 -7.671 -20.357 1.00 77.06 94 LEU A N 1
ATOM 742 C CA . LEU A 1 94 ? 11.864 -8.348 -20.240 1.00 77.06 94 LEU A CA 1
ATOM 743 C C . LEU A 1 94 ? 12.643 -8.127 -21.539 1.00 77.06 94 LEU A C 1
ATOM 745 O O . LEU A 1 94 ? 12.197 -8.555 -22.602 1.00 77.06 94 LEU A O 1
ATOM 749 N N . VAL A 1 95 ? 13.790 -7.456 -21.464 1.00 74.88 95 VAL A N 1
ATOM 750 C CA . VAL A 1 95 ? 14.663 -7.219 -22.622 1.00 74.88 95 VAL A CA 1
ATOM 751 C C . VAL A 1 95 ? 16.020 -7.890 -22.415 1.00 74.88 95 VAL A C 1
ATOM 753 O O . VAL A 1 95 ? 16.502 -7.945 -21.279 1.00 74.88 95 VAL A O 1
ATOM 756 N N . PRO A 1 96 ? 16.663 -8.404 -23.478 1.00 75.88 96 PRO A N 1
ATOM 757 C CA . PRO A 1 96 ? 18.043 -8.859 -23.393 1.00 75.88 96 PRO A CA 1
ATOM 758 C C . PRO A 1 96 ? 18.940 -7.706 -22.942 1.00 75.88 96 PRO A C 1
ATOM 760 O O . PRO A 1 96 ? 18.811 -6.578 -23.421 1.00 75.88 96 PRO A O 1
ATOM 763 N N . LYS A 1 97 ? 19.865 -7.982 -22.026 1.00 72.25 97 LYS A N 1
ATOM 764 C CA . LYS A 1 97 ? 20.874 -7.021 -21.594 1.00 72.25 97 LYS A CA 1
ATOM 765 C C . LYS A 1 97 ? 21.821 -6.770 -22.769 1.00 72.25 97 LYS A C 1
ATOM 767 O O . LYS A 1 97 ? 22.696 -7.579 -23.053 1.00 72.25 97 LYS A O 1
ATOM 772 N N . SER A 1 98 ? 21.651 -5.651 -23.464 1.00 62.41 98 SER A N 1
ATOM 773 C CA . SER A 1 98 ? 22.566 -5.200 -24.515 1.00 62.41 98 SER A CA 1
ATOM 774 C C . SER A 1 98 ? 23.808 -4.562 -23.882 1.00 62.41 98 SER A C 1
ATOM 776 O O . SER A 1 98 ? 23.948 -3.341 -23.862 1.00 62.41 98 SER A O 1
ATOM 778 N N . ALA A 1 99 ? 24.671 -5.392 -23.298 1.00 55.03 99 ALA A N 1
ATOM 779 C CA . ALA A 1 99 ? 26.022 -5.027 -22.876 1.00 55.03 99 ALA A CA 1
ATOM 780 C C . ALA A 1 99 ? 27.044 -5.779 -23.760 1.00 55.03 99 ALA A C 1
ATOM 782 O O . ALA A 1 99 ? 26.748 -6.895 -24.191 1.00 55.03 99 ALA A O 1
ATOM 783 N N . PRO A 1 100 ? 28.211 -5.184 -24.077 1.00 53.31 100 PRO A N 1
ATOM 784 C CA . PRO A 1 100 ? 29.226 -5.786 -24.960 1.00 53.31 100 PRO A CA 1
ATOM 785 C C . PRO A 1 100 ? 29.853 -7.076 -24.396 1.00 53.31 100 PRO A C 1
ATOM 787 O O . PRO A 1 100 ? 30.478 -7.860 -25.109 1.00 53.31 100 PRO A O 1
ATOM 790 N N . ASP A 1 101 ? 29.656 -7.321 -23.113 1.00 49.84 101 ASP A N 1
ATOM 791 C CA . ASP A 1 101 ? 30.072 -8.481 -22.357 1.00 49.84 101 ASP A CA 1
ATOM 792 C C . ASP A 1 101 ? 28.994 -9.570 -22.469 1.00 49.84 101 ASP A C 1
ATOM 794 O O . ASP A 1 101 ? 27.924 -9.487 -21.867 1.00 49.84 101 ASP A O 1
ATOM 798 N N . LYS A 1 102 ? 29.315 -10.590 -23.281 1.00 49.59 102 LYS A N 1
ATOM 799 C CA . LYS A 1 102 ? 28.548 -11.780 -23.715 1.00 49.59 102 LYS A CA 1
ATOM 800 C C . LYS A 1 102 ? 27.991 -12.683 -22.591 1.00 49.59 102 LYS A C 1
ATOM 802 O O . LYS A 1 102 ? 27.954 -13.902 -22.730 1.00 49.59 102 LYS A O 1
ATOM 807 N N . SER A 1 103 ? 27.552 -12.123 -21.474 1.00 55.66 103 SER A N 1
ATOM 808 C CA . SER A 1 103 ? 26.745 -12.822 -20.480 1.00 55.66 103 SER A CA 1
ATOM 809 C C . SER A 1 103 ? 25.275 -12.604 -20.840 1.00 55.66 103 SER A C 1
ATOM 811 O O . SER A 1 103 ? 24.736 -11.509 -20.692 1.00 55.66 103 SER A O 1
ATOM 813 N N . GLY A 1 104 ? 24.640 -13.633 -21.405 1.00 57.03 104 GLY A N 1
ATOM 814 C CA . GLY A 1 104 ? 23.236 -13.615 -21.822 1.00 57.03 104 GLY A CA 1
ATOM 815 C C . GLY A 1 104 ? 22.288 -13.414 -20.640 1.00 57.03 104 GLY A C 1
ATOM 816 O O . GLY A 1 104 ? 21.760 -14.374 -20.091 1.00 57.03 104 GLY A O 1
ATOM 817 N N . GLY A 1 105 ? 22.097 -12.162 -20.230 1.00 67.06 105 GLY A N 1
ATOM 818 C CA . GLY A 1 105 ? 21.177 -11.763 -19.172 1.00 67.06 105 GLY A CA 1
ATOM 819 C C . GLY A 1 105 ? 19.938 -11.074 -19.730 1.00 67.06 105 GLY A C 1
ATOM 820 O O . GLY A 1 105 ? 19.969 -10.502 -20.818 1.00 67.06 105 GLY A O 1
ATOM 821 N N . TYR A 1 106 ? 18.859 -11.077 -18.954 1.00 71.19 106 TYR A N 1
ATOM 822 C CA . TYR A 1 106 ? 17.657 -10.299 -19.236 1.00 71.19 106 TYR A CA 1
ATOM 823 C C . TYR A 1 106 ? 17.414 -9.286 -18.116 1.00 71.19 106 TYR A C 1
ATOM 825 O O . TYR A 1 106 ? 17.730 -9.547 -16.956 1.00 71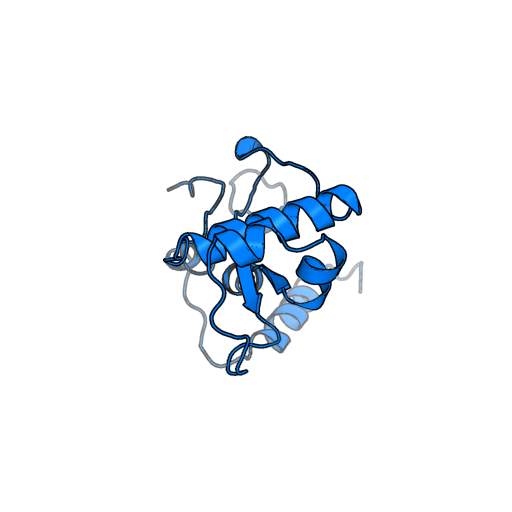.19 106 TYR A O 1
ATOM 833 N N . VAL A 1 107 ? 16.846 -8.132 -18.455 1.00 74.12 107 VAL A N 1
ATOM 834 C CA . VAL A 1 107 ? 16.487 -7.079 -17.502 1.00 74.12 107 VAL A CA 1
ATOM 835 C C . VAL A 1 107 ? 15.048 -6.631 -17.736 1.00 74.12 107 VAL A C 1
ATOM 837 O O . VAL A 1 107 ? 14.607 -6.494 -18.874 1.00 74.12 107 VAL A O 1
ATOM 840 N N . TRP A 1 108 ? 14.302 -6.420 -16.651 1.00 74.06 108 TRP A N 1
ATOM 841 C CA . TRP A 1 108 ? 12.976 -5.811 -16.714 1.00 74.06 108 TRP A CA 1
ATOM 842 C C . TRP A 1 108 ? 13.120 -4.300 -16.866 1.00 74.06 108 TRP A C 1
ATOM 844 O O . TRP A 1 108 ? 13.742 -3.647 -16.030 1.00 74.06 108 TRP A O 1
ATOM 854 N N . VAL A 1 109 ? 12.543 -3.749 -17.927 1.00 74.25 109 VAL A N 1
ATOM 855 C CA . VAL A 1 109 ? 12.562 -2.313 -18.223 1.00 74.25 109 VAL A CA 1
ATOM 856 C C . VAL A 1 109 ? 11.144 -1.772 -18.338 1.00 74.25 109 VAL A C 1
ATOM 858 O O . VAL A 1 109 ? 10.223 -2.460 -18.785 1.00 74.25 109 VAL A O 1
ATOM 861 N N . MET A 1 110 ? 10.954 -0.519 -17.930 1.00 71.69 110 MET A N 1
ATOM 862 C CA . MET A 1 110 ? 9.679 0.170 -18.098 1.00 71.69 110 MET A CA 1
ATOM 863 C C . MET A 1 110 ? 9.446 0.496 -19.573 1.00 71.69 110 MET A C 1
ATOM 865 O O . MET A 1 110 ? 10.349 0.947 -20.270 1.00 71.69 110 MET A O 1
ATOM 869 N N . LYS A 1 111 ? 8.204 0.355 -20.051 1.00 64.81 111 LYS A N 1
ATOM 870 C CA . LYS A 1 111 ? 7.835 0.653 -21.448 1.00 64.81 111 LYS A CA 1
ATOM 871 C C . LYS A 1 111 ? 8.159 2.092 -21.888 1.00 64.81 111 LYS A C 1
ATOM 873 O O . LYS A 1 111 ? 8.414 2.318 -23.065 1.00 64.81 111 LYS A O 1
ATOM 878 N N . SER A 1 112 ? 8.172 3.058 -20.965 1.00 58.69 112 SER A N 1
ATOM 879 C CA . SER A 1 112 ? 8.608 4.438 -21.241 1.00 58.69 112 SER A CA 1
ATOM 880 C C . SER A 1 112 ? 10.084 4.534 -21.629 1.00 58.69 112 SER A C 1
ATOM 882 O O . SER A 1 112 ? 10.442 5.385 -22.437 1.00 58.69 112 SER A O 1
ATOM 884 N N . ASP A 1 113 ? 10.917 3.635 -21.108 1.00 53.47 113 ASP A N 1
ATOM 885 C CA . ASP A 1 113 ? 12.367 3.630 -21.327 1.00 53.47 113 ASP A CA 1
ATOM 886 C C . ASP A 1 113 ? 12.719 2.906 -22.646 1.00 53.47 113 ASP A C 1
ATOM 888 O O . ASP A 1 113 ? 13.762 3.152 -23.256 1.00 53.47 113 ASP A O 1
ATOM 892 N N . ILE A 1 114 ? 11.783 2.086 -23.146 1.00 51.06 114 ILE A N 1
ATOM 893 C CA . ILE A 1 114 ? 11.824 1.373 -24.438 1.00 51.06 114 ILE A CA 1
ATOM 894 C C . ILE A 1 114 ? 11.541 2.313 -25.622 1.00 51.06 114 ILE A C 1
ATOM 896 O O . ILE A 1 114 ? 11.741 1.939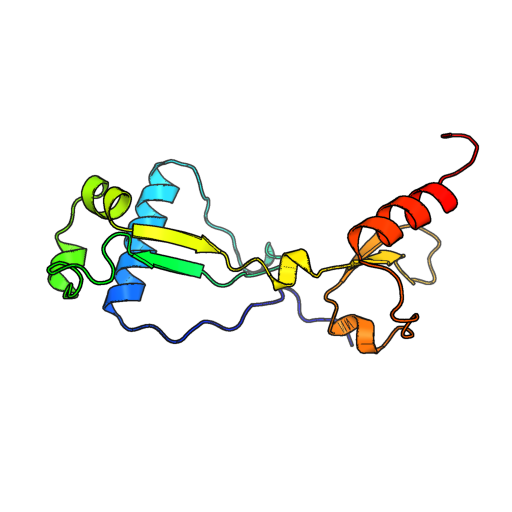 -26.772 1.00 51.06 114 ILE A O 1
ATOM 900 N N . ALA A 1 115 ? 11.151 3.575 -25.398 1.00 47.75 115 ALA A N 1
ATOM 901 C CA . ALA A 1 115 ? 11.008 4.543 -26.495 1.00 47.75 115 ALA A CA 1
ATOM 902 C C . ALA A 1 115 ? 12.319 4.766 -27.287 1.00 47.75 115 ALA A C 1
ATOM 904 O O . ALA A 1 115 ? 12.283 5.309 -28.389 1.00 47.75 115 ALA A O 1
ATOM 905 N N . SER A 1 116 ? 13.458 4.311 -26.751 1.00 46.69 116 SER A N 1
ATOM 906 C CA . SER A 1 116 ? 14.765 4.297 -27.418 1.00 46.69 116 SER A CA 1
ATOM 907 C C . SER A 1 116 ? 15.085 3.008 -28.198 1.00 46.69 116 SER A C 1
ATOM 909 O O . SER A 1 116 ? 16.070 2.972 -28.932 1.00 46.69 116 SER A O 1
ATOM 911 N N . THR A 1 117 ? 14.256 1.965 -28.108 1.00 44.25 117 THR A N 1
ATOM 912 C CA . THR A 1 117 ? 14.457 0.669 -28.772 1.00 44.25 117 THR A CA 1
ATOM 913 C C . THR A 1 117 ? 13.259 0.323 -29.660 1.00 44.25 117 THR A C 1
ATOM 915 O O . THR A 1 117 ? 12.254 -0.212 -29.215 1.00 44.25 117 THR A O 1
ATOM 918 N N . SER A 1 118 ? 13.396 0.689 -30.941 1.00 38.78 118 SER A N 1
ATOM 919 C CA . SER A 1 118 ? 12.621 0.292 -32.133 1.00 38.78 118 SER A CA 1
ATOM 920 C C . SER A 1 118 ? 11.201 -0.274 -31.916 1.00 38.78 118 SER A C 1
ATOM 922 O O . SER A 1 118 ? 11.010 -1.424 -31.518 1.00 38.78 118 SER A O 1
ATOM 924 N N . ARG A 1 119 ? 10.186 0.525 -32.284 1.00 40.34 119 ARG A N 1
ATOM 925 C CA . ARG A 1 119 ? 8.772 0.116 -32.381 1.00 40.34 119 ARG A CA 1
ATOM 926 C C . ARG A 1 119 ? 8.621 -1.106 -33.303 1.00 40.34 119 ARG A C 1
ATOM 928 O O . ARG A 1 119 ? 8.940 -1.010 -34.484 1.00 40.34 119 ARG A O 1
ATOM 935 N N . ARG A 1 120 ? 8.047 -2.211 -32.810 1.00 45.59 120 ARG A N 1
ATOM 936 C CA . ARG A 1 120 ? 7.481 -3.282 -33.658 1.00 45.59 120 ARG A CA 1
ATOM 937 C C . ARG A 1 120 ? 5.952 -3.216 -33.696 1.00 45.59 120 ARG A C 1
ATOM 939 O O . ARG A 1 120 ? 5.335 -2.680 -32.778 1.00 45.59 120 ARG A O 1
ATOM 946 N N . SER A 1 121 ? 5.406 -3.670 -34.827 1.00 41.25 121 SER A N 1
ATOM 947 C CA . SER A 1 121 ? 4.065 -3.386 -35.348 1.00 41.25 121 SER A CA 1
ATOM 948 C C . SER A 1 121 ? 2.917 -3.885 -34.466 1.00 41.25 121 SER A C 1
ATOM 950 O O . SER A 1 121 ? 3.031 -4.827 -33.690 1.00 41.25 121 SER A O 1
ATOM 952 N N . SER A 1 122 ? 1.794 -3.186 -34.593 1.00 44.75 122 SER A N 1
ATOM 953 C CA . SER A 1 122 ? 0.632 -3.135 -33.705 1.00 44.75 122 SER A CA 1
ATOM 954 C C . SER A 1 122 ? -0.406 -4.251 -33.888 1.00 44.75 122 SER A C 1
ATOM 956 O O . SER A 1 122 ? -1.578 -4.017 -33.614 1.00 44.75 122 SER A O 1
ATOM 958 N N . GLU A 1 123 ? -0.026 -5.446 -34.337 1.00 49.22 123 GLU A N 1
ATOM 959 C CA . GLU A 1 123 ? -1.015 -6.469 -34.738 1.00 49.22 123 GLU A CA 1
ATOM 960 C C . GLU A 1 123 ? -1.125 -7.685 -33.811 1.00 49.22 123 GLU A C 1
ATOM 962 O O . GLU A 1 123 ? -1.903 -8.591 -34.087 1.00 49.22 123 GLU A O 1
ATOM 967 N N . ILE A 1 124 ? -0.418 -7.716 -32.675 1.00 48.69 124 ILE A N 1
ATOM 968 C CA . ILE A 1 124 ? -0.442 -8.884 -31.782 1.00 48.69 124 ILE A CA 1
ATOM 969 C C . ILE A 1 124 ? -0.723 -8.450 -30.343 1.00 48.69 124 ILE A C 1
ATOM 971 O O . ILE A 1 124 ? -0.008 -7.641 -29.748 1.00 48.69 124 ILE A O 1
ATOM 975 N N . THR A 1 125 ? -1.790 -8.992 -29.754 1.00 50.31 125 THR A N 1
ATOM 976 C CA . THR A 1 125 ? -2.089 -8.809 -28.331 1.00 50.31 125 THR A CA 1
ATOM 977 C C . THR A 1 125 ? -0.995 -9.444 -27.470 1.00 50.31 125 THR A C 1
ATOM 979 O O . THR A 1 125 ? -0.627 -10.604 -27.653 1.00 50.31 125 THR A O 1
ATOM 982 N N . GLN A 1 126 ? -0.511 -8.674 -26.492 1.00 49.00 126 GLN A N 1
ATOM 983 C CA . GLN A 1 126 ? 0.659 -8.923 -25.635 1.00 49.00 126 GLN A CA 1
ATOM 984 C C . GLN A 1 126 ? 0.734 -10.321 -24.983 1.00 49.00 126 GLN A C 1
ATOM 986 O O . GLN A 1 126 ? 1.828 -10.790 -24.675 1.00 49.00 126 GLN A O 1
ATOM 991 N N . SER A 1 127 ? -0.399 -10.997 -24.777 1.00 52.28 127 SER A N 1
ATOM 992 C CA . SER A 1 127 ? -0.467 -12.336 -24.175 1.00 52.28 127 SER A CA 1
ATOM 993 C C . SER A 1 127 ? -0.013 -13.469 -25.102 1.00 52.28 127 SER A C 1
ATOM 995 O O . SER A 1 127 ? 0.390 -14.517 -24.605 1.00 52.28 127 SER A O 1
ATOM 997 N N . GLN A 1 128 ? -0.054 -13.282 -26.423 1.00 51.88 128 GLN A N 1
ATOM 998 C CA . GLN A 1 128 ? 0.314 -14.323 -27.392 1.00 51.88 128 GLN A CA 1
ATOM 999 C C . GLN A 1 128 ? 1.761 -14.182 -27.875 1.00 51.88 128 GLN A C 1
ATOM 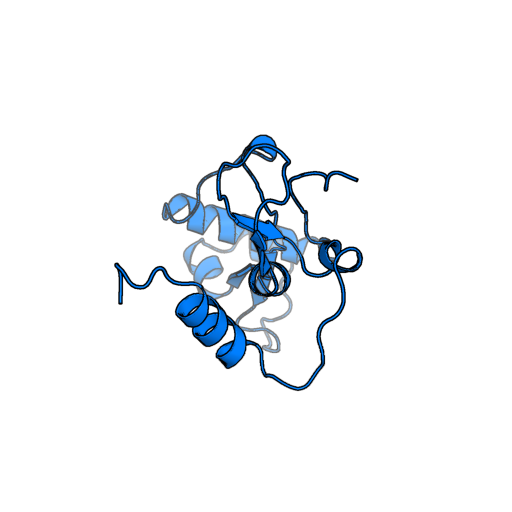1001 O O . GLN A 1 128 ? 2.454 -15.183 -28.056 1.00 51.88 128 GLN A O 1
ATOM 1006 N N . ASP A 1 129 ? 2.248 -12.948 -28.005 1.00 51.06 129 ASP A N 1
ATOM 1007 C CA . ASP A 1 129 ? 3.573 -12.683 -28.570 1.00 51.06 129 ASP A CA 1
ATOM 1008 C C . ASP A 1 129 ? 4.708 -13.056 -27.604 1.00 51.06 129 ASP A C 1
ATOM 1010 O O . ASP A 1 129 ? 5.731 -13.607 -28.010 1.00 51.06 129 ASP A O 1
ATOM 1014 N N . GLY A 1 130 ? 4.512 -12.834 -26.299 1.00 56.72 130 GLY A N 1
ATOM 1015 C CA . GLY A 1 130 ? 5.512 -13.159 -25.277 1.00 56.72 130 GLY A CA 1
ATOM 1016 C C . GLY A 1 130 ? 5.815 -14.657 -25.197 1.00 56.72 130 GLY A C 1
ATOM 1017 O O . GLY A 1 130 ? 6.974 -15.054 -25.205 1.00 56.72 130 GLY A O 1
ATOM 1018 N N . ALA A 1 131 ? 4.785 -15.506 -25.185 1.00 55.53 131 ALA A N 1
ATOM 1019 C CA . ALA A 1 131 ? 4.971 -16.953 -25.078 1.00 55.53 131 ALA A CA 1
ATOM 1020 C C . ALA A 1 131 ? 5.564 -17.560 -26.363 1.00 55.53 131 ALA A C 1
ATOM 1022 O O . ALA A 1 131 ? 6.495 -18.362 -26.298 1.00 55.53 131 ALA A O 1
ATOM 1023 N N . LEU A 1 132 ? 5.077 -17.146 -27.539 1.00 56.91 132 LEU A N 1
ATOM 1024 C CA . LEU A 1 132 ? 5.552 -17.671 -28.825 1.00 56.91 132 LEU A CA 1
ATOM 1025 C C . LEU A 1 132 ? 6.976 -17.220 -29.163 1.00 56.91 132 LEU A C 1
ATOM 1027 O O . LEU A 1 132 ? 7.755 -18.013 -29.694 1.00 56.91 132 LEU A O 1
ATOM 1031 N N . SER A 1 133 ? 7.341 -15.975 -28.855 1.00 57.81 133 SER A N 1
ATOM 1032 C CA . SER A 1 133 ? 8.701 -15.477 -29.094 1.00 57.81 133 SER A CA 1
ATOM 1033 C C . SER A 1 133 ? 9.732 -16.159 -28.192 1.00 57.81 133 SER A C 1
ATOM 1035 O O . SER A 1 133 ? 10.797 -16.546 -28.673 1.00 57.81 133 SER A O 1
ATOM 1037 N N . ILE A 1 134 ? 9.385 -16.407 -26.925 1.00 57.22 134 ILE A N 1
ATOM 1038 C CA . ILE A 1 134 ? 10.229 -17.150 -25.980 1.00 57.22 134 ILE A CA 1
ATOM 1039 C C . ILE A 1 134 ? 10.410 -18.608 -26.434 1.00 57.22 134 ILE A C 1
ATOM 1041 O O . ILE A 1 134 ? 11.535 -19.098 -26.461 1.00 57.22 134 ILE A O 1
ATOM 1045 N N . LEU A 1 135 ? 9.345 -19.284 -26.882 1.00 58.41 135 LEU A N 1
ATOM 1046 C CA . LEU A 1 135 ? 9.425 -20.665 -27.390 1.00 58.41 135 LEU A CA 1
ATOM 1047 C C . LEU A 1 135 ? 10.259 -20.788 -28.678 1.00 58.41 135 LEU A C 1
ATOM 1049 O O . LEU A 1 135 ? 10.949 -21.789 -28.900 1.00 58.41 135 LEU A O 1
ATOM 1053 N N . ARG A 1 136 ? 10.226 -19.767 -29.541 1.00 60.62 136 ARG A N 1
ATOM 1054 C CA . ARG A 1 136 ? 11.010 -19.746 -30.786 1.00 60.62 136 ARG A CA 1
ATOM 1055 C C . ARG A 1 136 ? 12.502 -19.523 -30.549 1.00 60.62 136 ARG A C 1
ATOM 1057 O O . ARG A 1 136 ? 13.296 -20.054 -31.318 1.00 60.62 136 ARG A O 1
ATOM 1064 N N . LEU A 1 137 ? 12.863 -18.791 -29.496 1.00 59.09 137 LEU A N 1
ATOM 1065 C CA . LEU A 1 137 ? 14.251 -18.530 -29.094 1.00 59.09 137 LEU A CA 1
ATOM 1066 C C . LEU A 1 137 ? 14.808 -19.583 -28.122 1.00 59.09 137 LEU A C 1
ATOM 1068 O O . LEU A 1 137 ? 15.992 -19.543 -27.789 1.00 59.09 137 LEU A O 1
ATOM 1072 N N . TRP A 1 138 ? 13.971 -20.522 -27.675 1.00 54.56 138 TRP A N 1
ATOM 1073 C CA . TRP A 1 138 ? 14.382 -21.596 -26.780 1.00 54.56 138 TRP A CA 1
ATOM 1074 C C . TRP A 1 138 ? 15.331 -22.573 -27.496 1.00 54.56 138 TRP A C 1
ATOM 1076 O O . TRP A 1 138 ? 15.011 -23.003 -28.612 1.00 54.56 138 TRP A O 1
ATOM 1086 N N . PRO A 1 139 ? 16.476 -22.948 -26.890 1.00 53.41 139 PRO A N 1
ATOM 1087 C CA . PRO A 1 139 ? 17.418 -23.878 -27.499 1.00 53.41 139 PRO A CA 1
ATOM 1088 C C . PRO A 1 139 ? 16.732 -25.204 -27.866 1.00 53.41 139 PRO A C 1
ATOM 1090 O O . PRO A 1 139 ? 16.001 -25.747 -27.033 1.00 53.41 139 PRO A O 1
ATOM 1093 N N . PRO A 1 140 ? 16.980 -25.775 -29.062 1.00 57.44 140 PRO A N 1
ATOM 1094 C CA . PRO A 1 140 ? 16.383 -27.050 -29.474 1.00 57.44 140 PRO A CA 1
ATOM 1095 C C . PRO A 1 140 ? 16.685 -28.209 -28.517 1.00 57.44 140 PRO A C 1
ATOM 1097 O O . PRO A 1 140 ? 15.901 -29.139 -28.423 1.00 57.44 140 PRO A O 1
ATOM 1100 N N . SER A 1 141 ? 17.793 -28.131 -27.777 1.00 55.66 141 SER A N 1
ATOM 1101 C CA . SER A 1 141 ? 18.195 -29.110 -26.761 1.00 55.66 141 SER A CA 1
ATOM 1102 C C . SER A 1 141 ? 17.320 -29.115 -25.502 1.00 55.66 141 SER A C 1
ATOM 1104 O O . SER A 1 141 ? 17.546 -29.926 -24.611 1.00 55.66 141 SER A O 1
ATOM 1106 N N . MET A 1 142 ? 16.385 -28.170 -25.385 1.00 50.66 142 MET A N 1
ATOM 1107 C CA . MET A 1 142 ? 15.433 -28.049 -24.279 1.00 50.66 142 MET A CA 1
ATOM 1108 C C . MET A 1 142 ? 13.974 -28.035 -24.770 1.00 50.66 142 MET A C 1
ATOM 1110 O O . MET A 1 142 ? 13.096 -27.572 -24.041 1.00 50.66 142 MET A O 1
ATOM 1114 N N . ARG A 1 143 ? 13.728 -28.482 -26.009 1.00 51.72 143 ARG A N 1
ATOM 1115 C CA . ARG A 1 143 ? 12.386 -28.774 -26.530 1.00 51.72 143 ARG A CA 1
ATOM 1116 C C . ARG A 1 143 ? 12.038 -30.240 -26.337 1.00 51.72 143 ARG A C 1
ATOM 1118 O O . ARG A 1 143 ? 12.972 -31.067 -26.396 1.00 51.72 143 ARG A O 1
#

Sequence (143 aa):
GISVMPFTEPRRKRNRTREIAIHRRLCVAANEKKFRAATVKEAMVINEVVLVDKKAGSKDSSLTQSDICSMSDEQIKARFRVTLDLRRLNAMQLVPKSAPDKSGGYVWVMKSDIASTSRRSSEITQSQDGALSILRLWPPSMR

pLDDT: mean 75.79, std 17.96, range [34.91, 96.5]

Foldseek 3Di:
DDPPPQAEDDEDDDDPLVVLLQVLLVVLCVVVVNDDDDDSVPHNYHFYKDKDFPQCPPPPNDDDSVNSVPDDSVRSVVGIDIDTDCVQVVQWDWDFPPDPPPPGDIDTDTPVVCVVPDDDDDDDDPVPCVVVVCVVPDPPVVD

Secondary structure (DSSP, 8-state):
----SSEEPPPPP--HHHHHHHHHHHHHHHHTTS-----GGG-SEEPPEEEEETTTTSGGG---HHHHHHS-HHHHHHHEEEEE--TTGGG-EEEE---SS----EEEE-TTGGGGS-PPPS-S-HHHHHHHHHHHHS-GGG-